Protein AF-A0A971G904-F1 (afdb_monomer_lite)

Sequence (170 aa):
MGEAPIIHVNIVDYPAAVAQAHDPSLAGRPFVIAADRGPRRIVLSPSQVARTEGITCGMSLRAAEDRLPSLTVLSADDRLISRADSELTRIIDSYSPTIQGERGGHLYLDMSGTGRLFGSVVDSALRLRREIRDRIGLDAAVAVGANKLVAKIGTRTVRPYGLAEIRSGD

pLDDT: mean 90.59, std 10.05, range [33.94, 98.5]

Radius of gyration: 17.17 Å; chains: 1; bounding box: 41×29×48 Å

Foldseek 3Di:
DQFFKKKKKAFALQQQLLVCLVPVVCPPAWEFAWEPDDPFIFGCGTDPNLVVLVHDGRHTPVVSCVSPVRYHYDYGDVVSQVVLVVVLCVLLCVQAVDWDDDRRGIIMHGNPPVCVPQNDVQSVQVVSQVCSCVPRNTAIQMEIDSDPVRRVVNSVVQPPHDYYYDDPPD

Structure (mmCIF, N/CA/C/O backbone):
data_AF-A0A971G904-F1
#
_entry.id   AF-A0A971G904-F1
#
loop_
_atom_site.group_PDB
_atom_site.id
_atom_site.type_symbol
_atom_site.label_atom_id
_atom_site.label_alt_id
_atom_site.label_comp_id
_atom_site.label_asym_id
_atom_site.label_entity_id
_atom_site.label_seq_id
_atom_site.pdbx_PDB_ins_code
_atom_site.Cartn_x
_atom_site.Cartn_y
_atom_site.Cartn_z
_atom_site.occupancy
_atom_site.B_iso_or_equiv
_atom_site.auth_seq_id
_atom_site.auth_comp_id
_atom_site.auth_asym_id
_atom_site.auth_atom_id
_atom_site.pdbx_PDB_model_num
ATOM 1 N N . MET A 1 1 ? 15.960 12.764 -26.436 1.00 33.94 1 MET A N 1
ATOM 2 C CA . MET A 1 1 ? 16.621 12.436 -25.156 1.00 33.94 1 MET A CA 1
ATOM 3 C C . MET A 1 1 ? 15.546 11.796 -24.296 1.00 33.94 1 MET A C 1
ATOM 5 O O . MET A 1 1 ? 14.701 12.515 -23.792 1.00 33.94 1 MET A O 1
ATOM 9 N N . GLY A 1 2 ? 15.427 10.466 -24.346 1.00 44.59 2 GLY A N 1
ATOM 10 C CA . GLY A 1 2 ? 14.290 9.760 -23.744 1.00 44.59 2 GLY A CA 1
ATOM 11 C C . GLY A 1 2 ? 14.391 9.807 -22.226 1.00 44.59 2 GLY A C 1
ATOM 12 O O . GLY A 1 2 ? 15.420 9.409 -21.685 1.00 44.59 2 GLY A O 1
ATOM 13 N N . GLU A 1 3 ? 13.373 10.356 -21.569 1.00 52.22 3 GLU A N 1
ATOM 14 C CA . GLU A 1 3 ? 13.308 10.429 -20.112 1.00 52.22 3 GLU A CA 1
ATOM 15 C C . GLU A 1 3 ? 13.319 9.017 -19.502 1.00 52.22 3 GLU A C 1
ATOM 17 O O . GLU A 1 3 ? 12.758 8.068 -20.055 1.00 52.22 3 GLU A O 1
ATOM 22 N N . ALA A 1 4 ? 14.020 8.890 -18.378 1.00 60.69 4 ALA A N 1
ATOM 23 C CA . ALA A 1 4 ? 14.193 7.664 -17.616 1.00 60.69 4 ALA A CA 1
ATOM 24 C C . ALA A 1 4 ? 12.838 7.070 -17.193 1.00 60.69 4 ALA A C 1
ATOM 26 O O . ALA A 1 4 ? 12.093 7.739 -16.477 1.00 60.69 4 ALA A O 1
ATOM 27 N N . PRO A 1 5 ? 12.501 5.824 -17.565 1.00 85.56 5 PRO A N 1
ATOM 28 C CA . PRO A 1 5 ? 11.242 5.226 -17.145 1.00 85.56 5 PRO A CA 1
ATOM 29 C C . PRO A 1 5 ? 11.252 4.999 -15.626 1.00 85.56 5 PRO A C 1
ATOM 31 O O . PRO A 1 5 ? 12.040 4.212 -15.096 1.00 85.56 5 PRO A O 1
ATOM 34 N N . ILE A 1 6 ? 10.369 5.709 -14.926 1.00 93.25 6 ILE A N 1
ATOM 35 C CA . ILE A 1 6 ? 10.175 5.620 -13.480 1.00 93.25 6 ILE A CA 1
ATOM 36 C C . ILE A 1 6 ? 9.026 4.661 -13.192 1.00 93.25 6 ILE A C 1
ATOM 38 O O . ILE A 1 6 ? 7.933 4.820 -13.738 1.00 93.25 6 ILE A O 1
ATOM 42 N N . ILE A 1 7 ? 9.241 3.717 -12.277 1.00 94.94 7 ILE A N 1
ATOM 43 C CA . ILE A 1 7 ? 8.154 2.960 -11.651 1.00 94.94 7 ILE A CA 1
ATOM 44 C C . ILE A 1 7 ? 7.760 3.679 -10.363 1.00 94.94 7 ILE A C 1
ATOM 46 O O . ILE A 1 7 ? 8.611 3.931 -9.513 1.00 94.94 7 ILE A O 1
ATOM 50 N N . HIS A 1 8 ? 6.475 3.973 -10.185 1.00 95.44 8 HIS A N 1
ATOM 51 C CA . HIS A 1 8 ? 5.905 4.351 -8.894 1.00 95.44 8 HIS A CA 1
ATOM 52 C C . HIS A 1 8 ? 5.100 3.190 -8.323 1.00 95.44 8 HIS A C 1
ATOM 54 O O . HIS A 1 8 ? 4.232 2.643 -9.001 1.00 95.44 8 HIS A O 1
ATOM 60 N N . VAL A 1 9 ? 5.377 2.837 -7.073 1.00 95.31 9 VAL A N 1
ATOM 61 C CA . VAL A 1 9 ? 4.615 1.876 -6.274 1.00 95.31 9 VAL A CA 1
ATOM 62 C C . VAL A 1 9 ? 3.846 2.649 -5.210 1.00 95.31 9 VAL A C 1
ATOM 64 O O . VAL A 1 9 ? 4.393 3.529 -4.542 1.00 95.31 9 VAL A O 1
ATOM 67 N N . ASN A 1 10 ? 2.568 2.325 -5.058 1.00 95.56 10 ASN A N 1
ATOM 68 C CA . ASN A 1 10 ? 1.676 2.925 -4.083 1.00 95.56 10 ASN A CA 1
ATOM 69 C C . ASN A 1 10 ? 0.805 1.852 -3.423 1.00 95.56 10 ASN A C 1
ATOM 71 O O . ASN A 1 10 ? -0.065 1.270 -4.075 1.00 95.56 10 ASN A O 1
ATOM 75 N N . ILE A 1 11 ? 0.997 1.646 -2.125 1.00 95.50 11 ILE A N 1
ATOM 76 C CA . ILE A 1 11 ? 0.127 0.805 -1.298 1.00 95.50 11 ILE A CA 1
ATOM 77 C C . ILE A 1 11 ? -0.896 1.721 -0.625 1.00 95.50 11 ILE A C 1
ATOM 79 O O . ILE A 1 11 ? -0.557 2.542 0.227 1.00 95.50 11 ILE A O 1
ATOM 83 N N . VAL A 1 12 ? -2.154 1.617 -1.052 1.00 94.00 12 VAL A N 1
ATOM 84 C CA . VAL A 1 12 ? -3.240 2.465 -0.543 1.00 94.00 12 VAL A CA 1
ATOM 85 C C . VAL A 1 12 ? -3.547 2.108 0.908 1.00 94.00 12 VAL A C 1
ATOM 87 O O . VAL A 1 12 ? -3.586 0.934 1.258 1.00 94.00 12 VAL A O 1
ATOM 90 N N . ASP A 1 13 ? -3.767 3.134 1.737 1.00 94.88 13 ASP A N 1
ATOM 91 C CA . ASP A 1 13 ? -4.062 2.974 3.165 1.00 94.88 13 ASP A CA 1
ATOM 92 C C . ASP A 1 13 ? -3.021 2.099 3.875 1.00 94.88 13 ASP A C 1
ATOM 94 O O . ASP A 1 13 ? -3.348 1.137 4.571 1.00 94.88 13 ASP A O 1
ATOM 98 N N . TYR A 1 14 ? -1.745 2.440 3.663 1.00 95.44 14 TYR A N 1
ATOM 99 C CA . TYR A 1 14 ? -0.598 1.610 4.022 1.00 95.44 14 TYR A CA 1
ATOM 100 C C . TYR A 1 14 ? -0.642 1.040 5.450 1.00 95.44 14 TYR A C 1
ATOM 102 O O . TYR A 1 14 ? -0.501 -0.175 5.580 1.00 95.44 14 TYR A O 1
ATOM 110 N N . PRO A 1 15 ? -0.927 1.816 6.520 1.00 96.19 15 PRO A N 1
ATOM 111 C CA . PRO A 1 15 ? -1.039 1.231 7.854 1.00 96.19 15 PRO A CA 1
ATOM 112 C C . PRO A 1 15 ? -2.139 0.173 7.995 1.00 96.19 15 PRO A C 1
ATOM 114 O O . PRO A 1 15 ? -1.930 -0.842 8.656 1.00 96.19 15 PRO A O 1
ATOM 117 N N . ALA A 1 16 ? -3.298 0.375 7.362 1.00 97.19 16 ALA A N 1
ATOM 118 C CA . ALA A 1 16 ? -4.377 -0.609 7.381 1.00 97.19 16 ALA A CA 1
ATOM 119 C C . ALA A 1 16 ? -4.037 -1.842 6.529 1.00 97.19 16 ALA A C 1
ATOM 121 O O . ALA A 1 16 ? -4.294 -2.966 6.955 1.00 97.19 16 ALA A O 1
ATOM 122 N N . ALA A 1 17 ? -3.413 -1.646 5.364 1.00 97.00 17 ALA A N 1
ATOM 123 C CA . ALA A 1 17 ? -2.950 -2.739 4.511 1.00 97.00 17 ALA A CA 1
ATOM 124 C C . ALA A 1 17 ? -1.915 -3.620 5.232 1.00 97.00 17 ALA A C 1
ATOM 126 O O . ALA A 1 17 ? -2.014 -4.844 5.195 1.00 97.00 17 ALA A O 1
ATOM 127 N N . VAL A 1 18 ? -0.970 -3.002 5.946 1.00 97.31 18 VAL A N 1
ATOM 128 C CA . VAL A 1 18 ? 0.040 -3.692 6.759 1.00 97.31 18 VAL A CA 1
ATOM 129 C C . VAL A 1 18 ? -0.595 -4.445 7.931 1.00 97.31 18 VAL A C 1
ATOM 131 O O . VAL A 1 18 ? -0.260 -5.609 8.153 1.00 97.31 18 VAL A O 1
ATOM 134 N N . ALA A 1 19 ? -1.546 -3.835 8.644 1.00 97.38 19 ALA A N 1
ATOM 135 C CA . ALA A 1 19 ? -2.274 -4.514 9.715 1.00 97.38 19 ALA A CA 1
ATOM 136 C C . ALA A 1 19 ? -3.036 -5.747 9.201 1.00 97.38 19 ALA A C 1
ATOM 138 O O . ALA A 1 19 ? -2.950 -6.810 9.809 1.00 97.38 19 ALA A O 1
ATOM 139 N N . GLN A 1 20 ? -3.717 -5.639 8.057 1.00 97.06 20 GLN A N 1
ATOM 140 C CA . GLN A 1 20 ? -4.442 -6.762 7.453 1.00 97.06 20 GLN A CA 1
ATOM 141 C C . GLN A 1 20 ? -3.509 -7.864 6.934 1.00 97.06 20 GLN A C 1
ATOM 143 O O . GLN A 1 20 ? -3.842 -9.041 7.030 1.00 97.06 20 GLN A O 1
ATOM 148 N N . ALA A 1 21 ? -2.344 -7.509 6.385 1.00 96.44 21 ALA A N 1
ATOM 149 C CA . ALA A 1 21 ? -1.349 -8.496 5.966 1.00 96.44 21 ALA A CA 1
ATOM 150 C C . ALA A 1 21 ? -0.761 -9.265 7.163 1.00 96.44 21 ALA A C 1
ATOM 152 O O . ALA A 1 21 ? -0.444 -10.446 7.041 1.00 96.44 21 ALA A O 1
ATOM 153 N N . HIS A 1 22 ? -0.638 -8.609 8.319 1.00 96.75 22 HIS A N 1
ATOM 154 C CA . HIS A 1 22 ? -0.189 -9.234 9.561 1.00 96.75 22 HIS A CA 1
ATOM 155 C C . HIS A 1 22 ? -1.273 -10.083 10.238 1.00 96.75 22 HIS A C 1
ATOM 157 O O . HIS A 1 22 ? -0.976 -11.159 10.752 1.00 96.75 22 HIS A O 1
ATOM 163 N N . ASP A 1 23 ? -2.518 -9.604 10.251 1.00 96.69 23 ASP A N 1
ATOM 164 C CA . ASP A 1 23 ? -3.676 -10.304 10.804 1.00 96.69 23 ASP A CA 1
ATOM 165 C C . ASP A 1 23 ? -4.742 -10.530 9.715 1.00 96.69 23 ASP A C 1
ATOM 167 O O . ASP A 1 23 ? -5.621 -9.683 9.504 1.00 96.69 23 ASP A O 1
ATOM 171 N N . PRO A 1 24 ? -4.712 -11.699 9.043 1.00 95.00 24 PRO A N 1
ATOM 172 C CA . PRO A 1 24 ? -5.684 -12.045 8.010 1.00 95.00 24 PRO A CA 1
ATOM 173 C C . PRO A 1 24 ? -7.139 -12.073 8.497 1.00 95.00 24 PRO A C 1
ATOM 175 O O . PRO A 1 24 ? -8.047 -12.001 7.671 1.00 95.00 24 PRO A O 1
ATOM 178 N N . SER A 1 25 ? -7.395 -12.147 9.811 1.00 96.44 25 SER A N 1
ATOM 179 C CA . SER A 1 25 ? -8.760 -12.108 10.356 1.00 96.44 25 SER A CA 1
ATOM 180 C C . SER A 1 25 ? -9.439 -10.744 10.188 1.00 96.44 25 SER A C 1
ATOM 182 O O . SER A 1 25 ? -10.658 -10.641 10.344 1.00 96.44 25 SER A O 1
ATOM 184 N N . LEU A 1 26 ? -8.671 -9.700 9.851 1.00 96.69 26 LEU A N 1
ATOM 185 C CA . LEU A 1 26 ? -9.170 -8.368 9.507 1.00 96.69 26 LEU A CA 1
ATOM 186 C C . LEU A 1 26 ? -9.718 -8.286 8.075 1.00 96.69 26 LEU A C 1
ATOM 188 O O . LEU A 1 26 ? -10.429 -7.332 7.747 1.00 96.69 26 LEU A O 1
ATOM 192 N N . ALA A 1 27 ? -9.413 -9.263 7.216 1.00 94.38 27 ALA A N 1
ATOM 193 C CA . ALA A 1 27 ? -9.870 -9.264 5.833 1.00 94.38 27 ALA A CA 1
ATOM 194 C C . ALA A 1 27 ? -11.405 -9.246 5.752 1.00 94.38 27 ALA A C 1
ATOM 196 O O . ALA A 1 27 ? -12.098 -10.006 6.426 1.00 94.38 27 ALA A O 1
ATOM 197 N N . GLY A 1 28 ? -11.944 -8.351 4.919 1.00 94.56 28 GLY A N 1
ATOM 198 C CA . GLY A 1 28 ? -13.391 -8.196 4.740 1.00 94.56 28 GLY A CA 1
ATOM 199 C C . GLY A 1 28 ? -14.118 -7.530 5.914 1.00 94.56 28 GLY A C 1
ATOM 200 O O . GLY A 1 28 ? -15.343 -7.433 5.881 1.00 94.56 28 GLY A O 1
ATOM 201 N N . ARG A 1 29 ? -13.402 -7.039 6.934 1.00 96.81 29 ARG A N 1
ATOM 202 C CA . ARG A 1 29 ? -13.997 -6.351 8.086 1.00 96.81 29 ARG A CA 1
ATOM 203 C C . ARG A 1 29 ? -13.760 -4.843 8.022 1.00 96.81 29 ARG A C 1
ATOM 205 O O . ARG A 1 29 ? -12.690 -4.407 7.594 1.00 96.81 29 ARG A O 1
ATOM 212 N N . PRO A 1 30 ? -14.715 -4.025 8.490 1.00 98.00 30 PRO A N 1
ATOM 213 C CA . PRO A 1 30 ? -14.491 -2.599 8.631 1.00 98.00 30 PRO A CA 1
ATOM 214 C C . PRO A 1 30 ? -13.627 -2.310 9.860 1.00 98.00 30 PRO A C 1
ATOM 216 O O . PRO A 1 30 ? -14.045 -2.491 11.006 1.00 98.00 30 PRO A O 1
ATOM 219 N N . PHE A 1 31 ? -12.421 -1.811 9.622 1.00 98.50 31 PHE A N 1
ATOM 220 C CA . PHE A 1 31 ? -11.551 -1.292 10.672 1.00 98.50 31 PHE A CA 1
ATOM 221 C C . PHE A 1 31 ? -10.817 -0.012 10.255 1.00 98.50 31 PHE A C 1
ATOM 223 O O . PHE A 1 31 ? -10.770 0.336 9.069 1.00 98.50 31 PHE A O 1
ATOM 230 N N . VAL A 1 32 ? -10.240 0.683 11.235 1.00 98.25 32 VAL A N 1
ATOM 231 C CA . VAL A 1 32 ? -9.353 1.843 11.058 1.00 98.25 32 VAL A CA 1
ATOM 232 C C . VAL A 1 32 ? -8.115 1.720 11.943 1.00 98.25 32 VAL A C 1
ATOM 234 O O . VAL A 1 32 ? -8.195 1.223 13.063 1.00 98.25 32 VAL A O 1
ATOM 237 N N . ILE A 1 33 ? -6.991 2.254 11.469 1.00 97.19 33 ILE A N 1
ATOM 238 C CA . ILE A 1 33 ? -5.863 2.643 12.317 1.00 97.19 33 ILE A CA 1
ATOM 239 C C . ILE A 1 33 ? -6.109 4.080 12.774 1.00 97.19 33 ILE A C 1
ATOM 241 O O . ILE A 1 33 ? -6.326 4.964 11.938 1.00 97.19 33 ILE A O 1
ATOM 245 N N . ALA A 1 34 ? -6.084 4.327 14.079 1.00 95.19 34 ALA A N 1
ATOM 246 C CA . ALA A 1 34 ? -6.306 5.644 14.667 1.00 95.19 34 ALA A CA 1
ATOM 247 C C . ALA A 1 34 ? -5.074 6.135 15.431 1.00 95.19 34 ALA A C 1
ATOM 249 O O . ALA A 1 34 ? -4.275 5.345 15.926 1.00 95.19 34 ALA A O 1
ATOM 250 N N . ALA A 1 35 ? -4.938 7.455 15.560 1.00 86.00 35 ALA A N 1
ATOM 251 C CA . ALA A 1 35 ? -3.890 8.038 16.391 1.00 86.00 35 ALA A CA 1
ATOM 252 C C . ALA A 1 35 ? -4.080 7.652 17.872 1.00 86.00 35 ALA A C 1
ATOM 254 O O . ALA A 1 35 ? -5.192 7.744 18.414 1.00 86.00 35 ALA A O 1
ATOM 255 N N . ASP A 1 36 ? -2.983 7.262 18.529 1.00 76.12 36 ASP A N 1
ATOM 256 C CA . ASP A 1 36 ? -2.989 6.802 19.925 1.00 76.12 36 ASP A CA 1
ATOM 257 C C . ASP A 1 36 ? -3.149 7.935 20.940 1.00 76.12 36 ASP A C 1
ATOM 259 O O . ASP A 1 36 ? -3.596 7.708 22.064 1.00 76.12 36 ASP A O 1
ATOM 263 N N . ARG A 1 37 ? -2.769 9.167 20.576 1.00 69.12 37 ARG A N 1
ATOM 264 C CA . ARG A 1 37 ? -2.754 10.320 21.486 1.00 69.12 37 ARG A CA 1
ATOM 265 C C . ARG A 1 37 ? -3.144 11.612 20.778 1.00 69.12 37 ARG A C 1
ATOM 267 O O . ARG A 1 37 ? -2.900 11.785 19.588 1.00 69.12 37 ARG A O 1
ATOM 274 N N . GLY A 1 38 ? -3.712 12.534 21.551 1.00 66.06 38 GLY A N 1
ATOM 275 C CA . GLY A 1 38 ? -4.083 13.879 21.116 1.00 66.06 38 GLY A CA 1
ATOM 276 C C . GLY A 1 38 ? -5.501 14.262 21.554 1.00 66.06 38 GLY A C 1
ATOM 277 O O . GLY A 1 38 ? -6.314 13.385 21.843 1.00 66.06 38 GLY A O 1
ATOM 278 N N . PRO A 1 39 ? -5.827 15.567 21.591 1.00 66.12 39 PRO A N 1
ATOM 279 C CA . PRO A 1 39 ? -7.134 16.054 22.043 1.00 66.12 39 PRO A CA 1
ATOM 280 C C . PRO A 1 39 ? -8.290 15.629 21.122 1.00 66.12 39 PRO A C 1
ATOM 282 O O . PRO A 1 39 ? -9.449 15.666 21.524 1.00 66.12 39 PRO A O 1
ATOM 285 N N . ARG A 1 40 ? -7.988 15.222 19.880 1.00 76.88 40 ARG A N 1
ATOM 286 C CA . ARG A 1 40 ? -8.942 14.664 18.916 1.00 76.88 40 ARG A CA 1
ATOM 287 C C . ARG A 1 40 ? -8.308 13.473 18.209 1.00 76.88 40 ARG A C 1
ATOM 289 O O . ARG A 1 40 ? -7.399 13.654 17.403 1.00 76.88 40 ARG A O 1
ATOM 296 N N . ARG A 1 41 ? -8.797 12.266 18.500 1.00 90.25 41 ARG A N 1
ATOM 297 C CA . ARG A 1 41 ? -8.408 11.058 17.762 1.00 90.25 41 ARG A CA 1
ATOM 298 C C . ARG A 1 41 ? -8.966 11.141 16.344 1.00 90.25 41 ARG A C 1
ATOM 300 O O . ARG A 1 41 ? -10.147 11.444 16.160 1.00 90.25 41 ARG A O 1
ATOM 307 N N . ILE A 1 42 ? -8.113 10.880 15.363 1.00 94.75 42 ILE A N 1
ATOM 308 C CA . ILE A 1 42 ? -8.463 10.870 13.942 1.00 94.75 42 ILE A CA 1
ATOM 309 C C . ILE A 1 42 ? -8.123 9.516 13.328 1.00 94.75 42 ILE A C 1
ATOM 311 O O . ILE A 1 42 ? -7.225 8.813 13.802 1.00 94.75 42 ILE A O 1
ATOM 315 N N . VAL A 1 43 ? -8.831 9.181 12.255 1.00 96.44 43 VAL A N 1
ATOM 316 C CA . VAL A 1 43 ? -8.522 8.048 11.388 1.00 96.44 43 VAL A CA 1
ATOM 317 C C . VAL A 1 43 ? -7.229 8.351 10.636 1.00 96.44 43 VAL A C 1
ATOM 319 O O . VAL A 1 43 ? -7.166 9.299 9.854 1.00 96.44 43 VAL A O 1
ATOM 322 N N . LEU A 1 44 ? -6.198 7.540 10.858 1.00 94.94 44 LEU A N 1
ATOM 323 C CA . LEU A 1 44 ? -4.948 7.595 10.100 1.00 94.94 44 LEU A CA 1
ATOM 324 C C . LEU A 1 44 ? -5.085 6.819 8.792 1.00 94.94 44 LEU A C 1
ATOM 326 O O . LEU A 1 44 ? -4.708 7.316 7.734 1.00 94.94 44 LEU A O 1
ATOM 330 N N . SER A 1 45 ? -5.662 5.620 8.865 1.00 96.56 45 SER A N 1
ATOM 331 C CA . SER A 1 45 ? -5.787 4.718 7.723 1.00 96.56 45 SER A CA 1
ATOM 332 C C . SER A 1 45 ? -7.047 3.860 7.853 1.00 96.56 45 SER A C 1
ATOM 334 O O . SER A 1 45 ? -7.114 3.045 8.774 1.00 96.56 45 SER A O 1
ATOM 336 N N . PRO A 1 46 ? -8.057 4.016 6.985 1.00 97.62 46 PRO A N 1
ATOM 337 C CA . PRO A 1 46 ? -9.195 3.107 6.930 1.00 97.62 46 PRO A CA 1
ATOM 338 C C . PRO A 1 46 ? -8.848 1.816 6.181 1.00 97.62 46 PRO A C 1
ATOM 340 O O . PRO A 1 46 ? -8.068 1.822 5.235 1.00 97.62 46 PRO A O 1
ATOM 343 N N . SER A 1 47 ? -9.467 0.708 6.579 1.00 97.69 47 SER A N 1
ATOM 344 C CA . SER A 1 47 ? -9.578 -0.489 5.737 1.00 97.69 47 SER A CA 1
ATOM 345 C C . SER A 1 47 ? -10.368 -0.188 4.463 1.00 97.69 47 SER A C 1
ATOM 347 O O . SER A 1 47 ? -11.175 0.745 4.429 1.00 97.69 47 SER A O 1
ATOM 349 N N . GLN A 1 48 ? -10.209 -1.016 3.429 1.00 94.38 48 GLN A N 1
ATOM 350 C CA . GLN A 1 48 ? -10.950 -0.820 2.182 1.00 94.38 48 GLN A CA 1
ATOM 351 C C . GLN A 1 48 ? -12.471 -0.896 2.390 1.00 94.38 48 GLN A C 1
ATOM 353 O O . GLN A 1 48 ? -13.202 -0.119 1.783 1.00 94.38 48 GLN A O 1
ATOM 358 N N . VAL A 1 49 ? -12.935 -1.767 3.293 1.00 96.25 49 VAL A N 1
ATOM 359 C CA . VAL A 1 49 ? -14.355 -1.866 3.666 1.00 96.25 49 VAL A CA 1
ATOM 360 C C . VAL A 1 49 ? -14.818 -0.598 4.389 1.00 96.25 49 VAL A C 1
ATOM 362 O O . VAL A 1 49 ? -15.833 -0.017 4.031 1.00 96.25 49 VAL A O 1
ATOM 365 N N . ALA A 1 50 ? -14.047 -0.082 5.352 1.00 97.62 50 ALA A N 1
ATOM 366 C CA . ALA A 1 50 ? -14.381 1.192 5.996 1.00 97.62 50 ALA A CA 1
ATOM 367 C C . ALA A 1 50 ? -14.404 2.361 4.987 1.00 97.62 50 ALA A C 1
ATOM 369 O O . ALA A 1 50 ? -15.248 3.253 5.080 1.00 97.62 50 ALA A O 1
ATOM 370 N N . ARG A 1 51 ? -13.511 2.344 3.989 1.00 95.38 51 ARG A N 1
ATOM 371 C CA . ARG A 1 51 ? -13.466 3.346 2.919 1.00 95.38 51 ARG A CA 1
ATOM 372 C C . ARG A 1 51 ? -14.703 3.302 2.025 1.00 95.38 51 ARG A C 1
ATOM 374 O O . ARG A 1 51 ? -15.200 4.369 1.668 1.00 95.38 51 ARG A O 1
ATOM 381 N N . THR A 1 52 ? -15.212 2.120 1.675 1.00 94.81 52 THR A N 1
ATOM 382 C CA . THR A 1 52 ? -16.464 1.997 0.903 1.00 94.81 52 THR A CA 1
ATOM 383 C C . THR A 1 52 ? -17.676 2.488 1.692 1.00 94.81 52 THR A C 1
ATOM 385 O O . THR A 1 52 ? -18.564 3.092 1.102 1.00 94.81 52 THR A O 1
ATOM 388 N N . GLU A 1 53 ? -17.649 2.366 3.021 1.00 96.31 53 GLU A N 1
ATOM 389 C CA . GLU A 1 53 ? -18.634 2.976 3.933 1.00 96.31 53 GLU A CA 1
ATOM 390 C C . GLU A 1 53 ? -18.417 4.494 4.136 1.00 96.31 53 GLU A C 1
ATOM 392 O O . GLU A 1 53 ? -19.074 5.150 4.946 1.00 96.31 53 GLU A O 1
ATOM 397 N N . GLY A 1 54 ? -17.481 5.101 3.402 1.00 95.69 54 GLY A N 1
ATOM 398 C CA . GLY A 1 54 ? -17.235 6.539 3.405 1.00 95.69 54 GLY A CA 1
ATOM 399 C C . GLY A 1 54 ? -16.399 7.047 4.581 1.00 95.69 54 GLY A C 1
ATOM 400 O O . GLY A 1 54 ? -16.381 8.256 4.815 1.00 95.69 54 GLY A O 1
ATOM 401 N N . ILE A 1 55 ? -15.711 6.173 5.321 1.00 97.81 55 ILE A N 1
ATOM 402 C CA . ILE A 1 55 ? -14.710 6.577 6.316 1.00 97.81 55 ILE A CA 1
ATOM 403 C C . ILE A 1 55 ? -13.407 6.931 5.592 1.00 97.81 55 ILE A C 1
ATOM 405 O O . ILE A 1 55 ? -12.902 6.172 4.767 1.00 97.81 55 ILE A O 1
ATOM 409 N N . THR A 1 56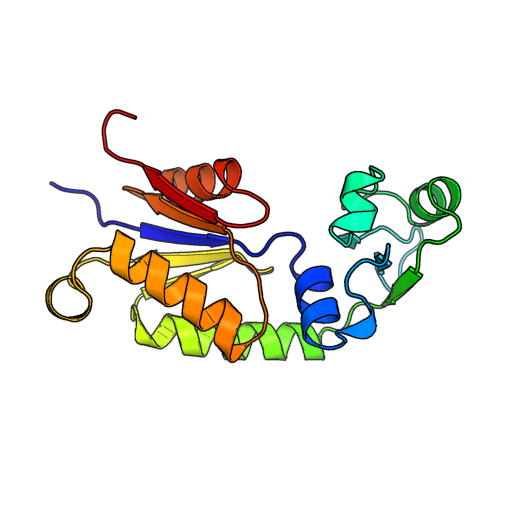 ? -12.830 8.089 5.907 1.00 95.81 56 THR A N 1
ATOM 410 C CA . THR A 1 56 ? -11.634 8.606 5.226 1.00 95.81 56 THR A CA 1
ATOM 411 C C . THR A 1 56 ? -10.535 8.986 6.210 1.00 95.81 56 THR A C 1
ATOM 413 O O . THR A 1 56 ? -10.809 9.356 7.351 1.00 95.81 56 THR A O 1
ATOM 416 N N . CYS A 1 57 ? -9.279 8.966 5.754 1.00 93.81 57 CYS A N 1
ATOM 417 C CA . CYS A 1 57 ? -8.155 9.545 6.495 1.00 93.81 57 CYS A CA 1
ATOM 418 C C . CYS A 1 57 ? -8.474 10.987 6.930 1.00 93.81 57 CYS A C 1
ATOM 420 O O . CYS A 1 57 ? -9.056 11.757 6.164 1.00 93.81 57 CYS A O 1
ATOM 422 N N . GLY A 1 58 ? -8.103 11.348 8.158 1.00 93.75 58 GLY A N 1
ATOM 423 C CA . GLY A 1 58 ? -8.363 12.661 8.755 1.00 93.75 58 GLY A CA 1
ATOM 424 C C . GLY A 1 58 ? -9.761 12.838 9.359 1.00 93.75 58 GLY A C 1
ATOM 425 O O . GLY A 1 58 ? -9.971 13.804 10.092 1.00 93.75 58 GLY A O 1
ATOM 426 N N . MET A 1 59 ? -10.702 11.915 9.120 1.00 95.19 59 MET A N 1
ATOM 427 C CA . MET A 1 59 ? -12.006 11.913 9.794 1.00 95.19 59 MET A CA 1
ATOM 428 C C . MET A 1 59 ? -11.815 11.772 11.312 1.00 95.19 59 MET A C 1
ATOM 430 O O . MET A 1 59 ? -10.940 11.028 11.761 1.00 95.19 59 MET A O 1
ATOM 434 N N . SER A 1 60 ? -12.620 12.476 12.116 1.00 95.12 60 SER A N 1
ATOM 435 C CA . SER A 1 60 ? -12.590 12.278 13.569 1.00 95.12 60 SER A CA 1
ATOM 436 C C . SER A 1 60 ? -13.056 10.864 13.906 1.00 95.12 60 SER A C 1
ATOM 438 O O . SER A 1 60 ? -13.985 10.348 13.285 1.00 95.12 60 SER A O 1
ATOM 440 N N . LEU A 1 61 ? -12.422 10.234 14.895 1.00 94.88 61 LEU A N 1
ATOM 441 C CA . LEU A 1 61 ? -12.751 8.857 15.254 1.00 94.88 61 LEU A CA 1
ATOM 442 C C . LEU A 1 61 ? -14.221 8.725 15.667 1.00 94.88 61 LEU A C 1
ATOM 444 O O . LEU A 1 61 ? -14.904 7.833 15.186 1.00 94.88 61 LEU A O 1
ATOM 448 N N . ARG A 1 62 ? -14.725 9.700 16.432 1.00 93.81 62 ARG A N 1
ATOM 449 C CA . ARG A 1 62 ? -16.141 9.786 16.800 1.00 93.81 62 ARG A CA 1
ATOM 450 C C . ARG A 1 62 ? -17.061 9.789 15.576 1.00 93.81 62 ARG A C 1
ATOM 452 O O . ARG A 1 62 ? -18.021 9.041 15.551 1.00 93.81 62 ARG A O 1
ATOM 459 N N . ALA A 1 63 ? -16.762 10.589 14.548 1.00 95.50 63 ALA A N 1
ATOM 460 C CA . ALA A 1 63 ? -17.589 10.615 13.339 1.00 95.50 63 ALA A CA 1
ATOM 461 C C . ALA A 1 63 ? -17.525 9.293 12.554 1.00 95.50 63 ALA A C 1
ATOM 463 O O . ALA A 1 63 ? -18.505 8.921 11.913 1.00 95.50 63 ALA A O 1
ATOM 464 N N . ALA A 1 64 ? -16.388 8.592 12.594 1.00 96.50 64 ALA A N 1
ATOM 465 C CA . ALA A 1 64 ? -16.248 7.277 11.976 1.00 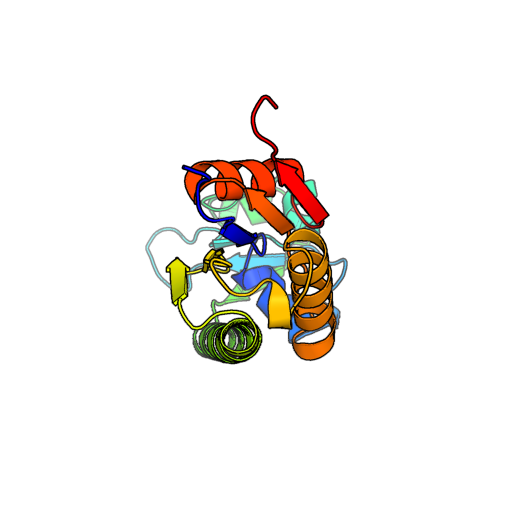96.50 64 ALA A CA 1
ATOM 466 C C . ALA A 1 64 ? -17.056 6.202 12.729 1.00 96.50 64 ALA A C 1
ATOM 468 O O . ALA A 1 64 ? -17.759 5.423 12.092 1.00 96.50 64 ALA A O 1
ATOM 469 N N . GLU A 1 65 ? -17.001 6.198 14.064 1.00 95.56 65 GLU A N 1
ATOM 470 C CA . GLU A 1 65 ? -17.773 5.299 14.938 1.00 95.56 65 GLU A CA 1
ATOM 471 C C . GLU A 1 65 ? -19.284 5.570 14.845 1.00 95.56 65 GLU A C 1
ATOM 473 O O . GLU A 1 65 ? -20.067 4.632 14.709 1.00 95.56 65 GLU A O 1
ATOM 478 N N . ASP A 1 66 ? -19.693 6.845 14.826 1.00 95.81 66 ASP A N 1
ATOM 479 C CA . ASP A 1 66 ? -21.093 7.254 14.641 1.00 95.81 66 ASP A CA 1
ATOM 480 C C . ASP A 1 66 ? -21.632 6.801 13.269 1.00 95.81 66 ASP A C 1
ATOM 482 O O . ASP A 1 66 ? -22.805 6.449 13.137 1.00 95.81 66 ASP A O 1
ATOM 486 N N . ARG A 1 67 ? -20.781 6.807 12.233 1.00 96.44 67 ARG A N 1
ATOM 487 C CA . ARG A 1 67 ? -21.145 6.368 10.878 1.00 96.44 67 ARG A CA 1
ATOM 488 C C . ARG A 1 67 ? -21.250 4.851 10.765 1.00 96.44 67 ARG A C 1
ATOM 490 O O . ARG A 1 67 ? -22.113 4.366 10.038 1.00 96.44 67 ARG A O 1
ATOM 497 N N . LEU A 1 68 ? -20.367 4.117 11.435 1.00 96.56 68 LEU A N 1
ATOM 498 C CA . LEU A 1 68 ? -20.294 2.666 11.338 1.00 96.56 68 LEU A CA 1
ATOM 499 C C . LEU A 1 68 ? -20.126 2.047 12.733 1.00 96.56 68 LEU A C 1
ATOM 501 O O . LEU A 1 68 ? -18.999 1.840 13.179 1.00 96.56 68 LEU A O 1
ATOM 505 N N . PRO A 1 69 ? -21.230 1.681 13.411 1.00 94.00 69 PRO A N 1
ATOM 506 C CA . PRO A 1 69 ? -21.177 1.132 14.770 1.00 94.00 69 PRO A CA 1
ATOM 507 C C . PRO A 1 69 ? -20.407 -0.192 14.903 1.00 94.00 69 PRO A C 1
ATOM 509 O O . PRO A 1 69 ? -19.990 -0.559 15.997 1.00 94.00 69 PRO A O 1
ATOM 512 N N . SER A 1 70 ? -20.216 -0.925 13.801 1.00 95.06 70 SER A N 1
ATOM 513 C CA . SER A 1 70 ? -19.414 -2.156 13.741 1.00 95.06 70 SER A CA 1
ATOM 514 C C . SER A 1 70 ? -17.917 -1.910 13.497 1.00 95.06 70 SER A C 1
ATOM 516 O O . SER A 1 70 ? -17.154 -2.870 13.354 1.00 95.06 70 SER A O 1
ATOM 518 N N . LEU A 1 71 ? -17.483 -0.646 13.425 1.00 97.81 71 LEU A N 1
ATOM 519 C CA . LEU A 1 71 ? -16.109 -0.269 13.115 1.00 97.81 71 LEU A CA 1
ATOM 520 C C . LEU A 1 71 ? -15.142 -0.734 14.206 1.00 97.81 71 LEU A C 1
ATOM 522 O O . LEU A 1 71 ? -15.239 -0.346 15.367 1.00 97.81 71 LEU A O 1
ATOM 526 N N . THR A 1 72 ? -14.146 -1.520 13.809 1.00 97.75 72 THR A N 1
ATOM 527 C CA . THR A 1 72 ? -13.045 -1.895 14.702 1.00 97.75 72 THR A CA 1
ATOM 528 C C . THR A 1 72 ? -11.963 -0.814 14.686 1.00 97.75 72 THR A C 1
ATOM 530 O O . THR A 1 72 ? -11.500 -0.398 13.624 1.00 97.75 72 THR A O 1
ATOM 533 N N . VAL A 1 73 ? -11.525 -0.364 15.861 1.00 96.50 73 VAL A N 1
ATOM 534 C CA . VAL A 1 73 ? -10.471 0.650 15.992 1.00 96.50 73 VAL A CA 1
ATOM 535 C C . VAL A 1 73 ? -9.189 -0.008 16.478 1.00 96.50 73 VAL A C 1
ATOM 537 O O . VAL A 1 73 ? -9.160 -0.592 17.558 1.00 96.50 73 VAL A O 1
ATOM 540 N N . LEU A 1 74 ? -8.125 0.118 15.691 1.00 96.19 74 LEU A N 1
ATOM 541 C CA . LEU A 1 74 ? -6.793 -0.375 16.015 1.00 96.19 74 LEU A CA 1
ATOM 542 C C . LEU A 1 74 ? -5.843 0.800 16.279 1.00 96.19 74 LEU A C 1
ATOM 544 O O . LEU A 1 74 ? -5.969 1.877 15.687 1.00 96.19 74 LEU A O 1
ATOM 548 N N . SER A 1 75 ? -4.885 0.575 17.173 1.00 92.88 75 SER A N 1
ATOM 549 C CA . SER A 1 75 ? -3.773 1.494 17.427 1.00 92.88 75 SER A CA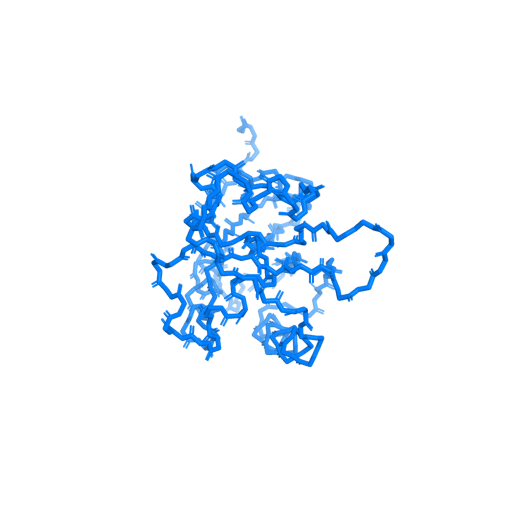 1
ATOM 550 C C . SER A 1 75 ? -2.726 1.426 16.320 1.00 92.88 75 SER A C 1
ATOM 552 O O . SER A 1 75 ? -2.610 0.416 15.623 1.00 92.88 75 SER A O 1
ATOM 554 N N . ALA A 1 76 ? -1.962 2.504 16.152 1.00 90.19 76 ALA A N 1
ATOM 555 C CA . ALA A 1 76 ? -0.820 2.495 15.247 1.00 90.19 76 ALA A CA 1
ATOM 556 C C . ALA A 1 76 ? 0.289 1.591 15.809 1.00 90.19 76 ALA A C 1
ATOM 558 O O . ALA A 1 76 ? 0.613 1.655 16.992 1.00 90.19 76 ALA A O 1
ATOM 559 N N . ASP A 1 77 ? 0.883 0.755 14.957 1.00 92.31 77 ASP A N 1
ATOM 560 C CA . ASP A 1 77 ? 2.013 -0.096 15.332 1.00 92.31 77 ASP A CA 1
ATOM 561 C C . ASP A 1 77 ? 3.244 0.264 14.495 1.00 92.31 77 ASP A C 1
ATOM 563 O O . ASP A 1 77 ? 3.470 -0.263 13.404 1.00 92.31 77 ASP A O 1
ATOM 567 N N . ASP A 1 78 ? 4.067 1.166 15.028 1.00 91.56 78 ASP A N 1
ATOM 568 C CA . ASP A 1 78 ? 5.288 1.627 14.364 1.00 91.56 78 ASP A CA 1
ATOM 569 C C . ASP A 1 78 ? 6.296 0.496 14.110 1.00 91.56 78 ASP A C 1
ATOM 571 O O . ASP A 1 78 ? 7.082 0.571 13.159 1.00 91.56 78 ASP A O 1
ATOM 575 N N . ARG A 1 79 ? 6.291 -0.570 14.925 1.00 94.44 79 ARG A N 1
ATOM 576 C CA . ARG A 1 79 ? 7.181 -1.723 14.718 1.00 94.44 79 ARG A CA 1
ATOM 577 C C . ARG A 1 79 ? 6.731 -2.516 13.505 1.00 94.44 79 ARG A C 1
ATOM 579 O O . ARG A 1 79 ? 7.570 -2.909 12.693 1.00 94.44 79 ARG A O 1
ATOM 586 N N . LEU A 1 80 ? 5.424 -2.717 13.370 1.00 94.31 80 LEU A N 1
ATOM 587 C CA . LEU A 1 80 ? 4.853 -3.414 12.229 1.00 94.31 80 LEU A CA 1
ATOM 588 C C . LEU A 1 80 ? 5.093 -2.639 10.926 1.00 94.31 80 LEU A C 1
ATOM 590 O O . LEU A 1 80 ? 5.539 -3.230 9.941 1.00 94.31 80 LEU A O 1
ATOM 594 N N . ILE A 1 81 ? 4.902 -1.316 10.947 1.00 94.06 81 ILE A N 1
ATOM 595 C CA . ILE A 1 81 ? 5.217 -0.434 9.812 1.00 94.06 81 ILE A CA 1
ATOM 596 C C . ILE A 1 81 ? 6.702 -0.508 9.451 1.00 94.06 81 ILE A C 1
ATOM 598 O O . ILE A 1 81 ? 7.039 -0.740 8.294 1.00 94.06 81 ILE A O 1
ATOM 602 N N . SER A 1 82 ? 7.598 -0.389 10.435 1.00 93.12 82 SER A N 1
ATOM 603 C CA . SER A 1 82 ? 9.049 -0.428 10.196 1.00 93.12 82 SER A CA 1
ATOM 604 C C . SER A 1 82 ? 9.509 -1.761 9.599 1.00 93.12 82 SER A C 1
ATOM 606 O O . SER A 1 82 ? 10.410 -1.800 8.756 1.00 93.12 82 SER A O 1
ATOM 608 N N . ARG A 1 83 ? 8.884 -2.871 10.014 1.00 94.12 83 ARG A N 1
ATOM 609 C CA . ARG A 1 83 ? 9.143 -4.195 9.441 1.00 94.12 83 ARG A CA 1
ATOM 610 C C . ARG A 1 83 ? 8.682 -4.264 7.987 1.00 94.12 83 ARG A C 1
ATOM 612 O O . ARG A 1 83 ? 9.456 -4.719 7.148 1.00 94.12 83 ARG A O 1
ATOM 619 N N . ALA A 1 84 ? 7.470 -3.797 7.689 1.00 94.12 84 ALA A N 1
ATOM 620 C CA . ALA A 1 84 ? 6.950 -3.758 6.324 1.00 94.12 84 ALA A CA 1
ATOM 621 C C . ALA A 1 84 ? 7.822 -2.882 5.405 1.00 94.12 84 ALA A C 1
ATOM 623 O O . ALA A 1 84 ? 8.195 -3.332 4.323 1.00 94.12 84 ALA A O 1
ATOM 624 N N . ASP A 1 85 ? 8.242 -1.700 5.870 1.00 91.44 85 ASP A N 1
ATOM 625 C CA . ASP A 1 85 ? 9.148 -0.803 5.138 1.00 91.44 85 ASP A CA 1
ATOM 626 C C . ASP A 1 85 ? 10.490 -1.484 4.826 1.00 91.44 85 ASP A C 1
ATOM 628 O O . ASP A 1 85 ? 11.011 -1.371 3.714 1.00 91.44 85 ASP A O 1
ATOM 632 N N . SER A 1 86 ? 11.038 -2.229 5.791 1.00 91.19 86 SER A N 1
ATOM 633 C CA . SER A 1 86 ? 12.304 -2.951 5.624 1.00 91.19 86 SER A CA 1
ATOM 634 C C . SER A 1 86 ? 12.199 -4.065 4.580 1.00 91.19 86 SER A C 1
ATOM 636 O O . SER A 1 86 ? 13.076 -4.189 3.727 1.00 91.19 86 SER A O 1
ATOM 638 N N . GLU A 1 87 ? 11.138 -4.875 4.618 1.00 92.81 87 GLU A N 1
ATOM 639 C CA . GLU A 1 87 ? 10.934 -5.934 3.620 1.00 92.81 87 GLU A CA 1
ATOM 640 C C . GLU A 1 87 ? 10.668 -5.361 2.227 1.00 92.81 87 GLU A C 1
ATOM 642 O O . GLU A 1 87 ? 11.211 -5.851 1.237 1.00 92.81 87 GLU A O 1
ATOM 647 N N . LEU A 1 88 ? 9.875 -4.292 2.146 1.00 91.12 88 LEU A N 1
ATOM 648 C CA . LEU A 1 88 ? 9.570 -3.626 0.889 1.00 91.12 88 LEU A CA 1
ATOM 649 C C . LEU A 1 88 ? 10.830 -3.012 0.265 1.00 91.12 88 LEU A C 1
ATOM 651 O O . LEU A 1 88 ? 11.052 -3.170 -0.933 1.00 91.12 88 LEU A O 1
ATOM 655 N N . THR A 1 89 ? 11.697 -2.405 1.080 1.00 88.56 89 THR A N 1
ATOM 656 C CA . THR A 1 89 ? 13.012 -1.910 0.640 1.00 88.56 89 THR A CA 1
ATOM 657 C C . THR A 1 89 ? 13.862 -3.047 0.074 1.00 88.56 89 THR A C 1
ATOM 659 O O . THR A 1 89 ? 14.341 -2.935 -1.048 1.00 88.56 89 THR A O 1
ATOM 662 N N . ARG A 1 90 ? 13.954 -4.194 0.767 1.00 90.88 90 ARG A N 1
ATOM 663 C CA . ARG A 1 90 ? 14.717 -5.359 0.275 1.00 90.88 90 ARG A CA 1
ATOM 664 C C . ARG A 1 90 ? 14.206 -5.908 -1.054 1.00 90.88 90 ARG A C 1
ATOM 666 O O . ARG A 1 90 ? 15.006 -6.382 -1.855 1.00 90.88 90 ARG A O 1
ATOM 673 N N . ILE A 1 91 ? 12.890 -5.911 -1.271 1.00 92.19 91 ILE A N 1
ATOM 674 C CA . ILE A 1 91 ? 12.310 -6.317 -2.559 1.00 92.19 91 ILE A CA 1
ATOM 675 C C . ILE A 1 91 ? 12.775 -5.343 -3.643 1.00 92.19 91 ILE A C 1
ATOM 677 O O . ILE A 1 91 ? 13.279 -5.764 -4.679 1.00 92.19 91 ILE A O 1
ATOM 681 N N . ILE A 1 92 ? 12.652 -4.043 -3.392 1.00 88.62 92 ILE A N 1
ATOM 682 C CA . ILE A 1 92 ? 12.918 -2.995 -4.380 1.00 88.62 92 ILE A CA 1
ATOM 683 C C . ILE A 1 92 ? 14.410 -2.871 -4.711 1.00 88.62 92 ILE A C 1
ATOM 685 O O . ILE A 1 92 ? 14.745 -2.697 -5.884 1.00 88.62 92 ILE A O 1
ATOM 689 N N . ASP A 1 93 ? 15.292 -3.039 -3.723 1.00 88.69 93 ASP A N 1
ATOM 690 C CA . ASP A 1 93 ? 16.754 -3.026 -3.892 1.00 88.69 93 ASP A CA 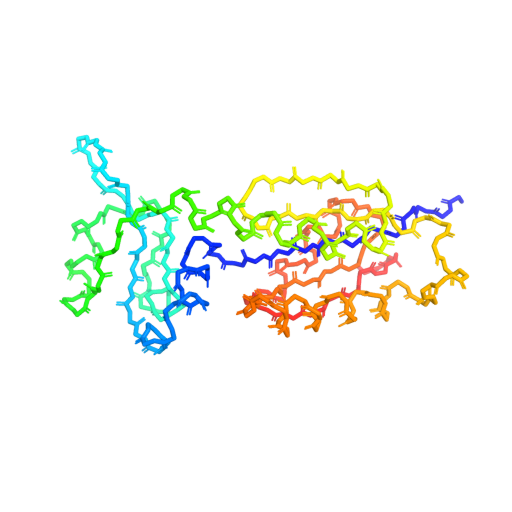1
ATOM 691 C C . ASP A 1 93 ? 17.230 -4.059 -4.928 1.00 88.69 93 ASP A C 1
ATOM 693 O O . ASP A 1 93 ? 18.285 -3.893 -5.540 1.00 88.69 93 ASP A O 1
ATOM 697 N N . SER A 1 94 ? 16.447 -5.118 -5.167 1.00 89.69 94 SER A N 1
ATOM 698 C CA . SER A 1 94 ? 16.761 -6.117 -6.191 1.00 89.69 94 SER A CA 1
ATOM 699 C C . SER A 1 94 ? 16.479 -5.656 -7.628 1.00 89.69 94 SER A C 1
ATOM 701 O O . SER A 1 94 ? 17.025 -6.249 -8.555 1.00 89.69 94 SER A O 1
ATOM 703 N N . TYR A 1 95 ? 15.677 -4.600 -7.831 1.00 88.62 95 TYR A N 1
ATOM 704 C CA . TYR A 1 95 ? 15.271 -4.099 -9.156 1.00 88.62 95 TYR A CA 1
ATOM 705 C C . TYR A 1 95 ? 16.028 -2.841 -9.588 1.00 88.62 95 TYR A C 1
ATOM 707 O O . TYR A 1 95 ? 16.297 -2.668 -10.777 1.00 88.62 95 TYR A O 1
ATOM 715 N N . SER A 1 96 ? 16.353 -1.943 -8.655 1.00 83.50 96 SER A N 1
ATOM 716 C CA . SER A 1 96 ? 17.102 -0.724 -8.964 1.00 83.50 96 SER A CA 1
ATOM 717 C C . SER A 1 96 ? 17.934 -0.259 -7.770 1.00 83.50 96 SER A C 1
ATOM 719 O O . SER A 1 96 ? 17.408 -0.197 -6.661 1.00 83.50 96 SER A O 1
ATOM 721 N N . PRO A 1 97 ? 19.198 0.156 -7.986 1.00 69.75 97 PRO A N 1
ATOM 722 C CA . PRO A 1 97 ? 20.009 0.770 -6.938 1.00 69.75 97 PRO A CA 1
ATOM 723 C C . PRO A 1 97 ? 19.542 2.192 -6.584 1.00 69.75 97 PRO A C 1
ATOM 725 O O . PRO A 1 97 ? 19.978 2.749 -5.581 1.00 69.75 97 PRO A O 1
ATOM 728 N N . THR A 1 98 ? 18.698 2.817 -7.417 1.00 70.38 98 THR A N 1
ATOM 729 C CA . THR A 1 98 ? 18.213 4.185 -7.202 1.00 70.38 98 THR A CA 1
ATOM 730 C C . THR A 1 98 ? 16.759 4.153 -6.758 1.00 70.38 98 THR A C 1
ATOM 732 O O . THR A 1 98 ? 15.839 4.064 -7.574 1.00 70.38 98 THR A O 1
ATOM 735 N N . ILE A 1 99 ? 16.564 4.279 -5.446 1.00 74.00 99 ILE A N 1
ATOM 736 C CA . ILE A 1 99 ? 15.247 4.383 -4.822 1.00 74.00 99 ILE A CA 1
ATOM 737 C C . ILE A 1 99 ? 15.087 5.783 -4.247 1.00 74.00 99 ILE A C 1
ATOM 739 O O . ILE A 1 99 ? 15.957 6.295 -3.543 1.00 74.00 99 ILE A O 1
ATOM 743 N N . GLN A 1 100 ? 13.940 6.399 -4.509 1.00 70.19 100 GLN A N 1
ATOM 744 C CA . GLN A 1 100 ? 13.482 7.538 -3.721 1.00 70.19 100 GLN A CA 1
ATOM 745 C C . GLN A 1 100 ? 12.189 7.113 -3.040 1.00 70.19 100 GLN A C 1
ATOM 747 O O . GLN A 1 100 ? 11.193 6.862 -3.709 1.00 70.19 100 GLN A O 1
ATOM 752 N N . GLY A 1 101 ? 12.221 6.941 -1.722 1.00 67.81 101 GLY A N 1
ATOM 753 C CA . GLY A 1 101 ? 11.050 6.561 -0.936 1.00 67.81 101 GLY A CA 1
ATOM 754 C C . GLY A 1 101 ? 10.397 7.780 -0.299 1.00 67.81 101 GLY A C 1
ATOM 755 O O . GLY A 1 101 ? 11.068 8.568 0.366 1.00 67.81 101 GLY A O 1
ATOM 756 N N . GLU A 1 102 ? 9.086 7.920 -0.468 1.00 72.81 102 GLU A N 1
ATOM 757 C CA . GLU A 1 102 ? 8.254 8.687 0.457 1.00 72.81 102 GLU A CA 1
ATOM 758 C C . GLU A 1 102 ? 7.763 7.711 1.547 1.00 72.81 102 GLU A C 1
ATOM 760 O O . GLU A 1 102 ? 7.466 6.546 1.277 1.00 72.81 102 GLU A O 1
ATOM 765 N N . ARG A 1 103 ? 7.668 8.157 2.804 1.00 68.94 103 ARG A N 1
ATOM 766 C CA . ARG A 1 103 ? 7.075 7.324 3.865 1.00 68.94 103 ARG A CA 1
ATOM 767 C C . ARG A 1 103 ? 5.616 6.980 3.530 1.00 68.94 103 ARG A C 1
ATOM 769 O O . ARG A 1 103 ? 4.913 7.790 2.931 1.00 68.94 103 ARG A O 1
ATOM 776 N N . GLY A 1 104 ? 5.146 5.818 3.986 1.00 78.38 104 GLY A N 1
ATOM 777 C CA . GLY A 1 104 ? 3.728 5.447 3.902 1.00 78.38 104 GLY A CA 1
ATOM 778 C C . GLY A 1 104 ? 3.326 4.716 2.619 1.00 78.38 104 GLY A C 1
ATOM 779 O O . GLY A 1 104 ? 2.260 4.993 2.077 1.00 78.38 104 GLY A O 1
ATOM 780 N N . GLY A 1 105 ? 4.168 3.800 2.131 1.00 85.69 105 GLY A N 1
ATOM 781 C CA . GLY A 1 105 ? 3.831 2.921 1.004 1.00 85.69 105 GLY A CA 1
ATOM 782 C C . GLY A 1 105 ? 4.036 3.529 -0.387 1.00 85.69 105 GLY A C 1
ATOM 783 O O . GLY A 1 105 ? 3.514 2.984 -1.358 1.00 85.69 105 GLY A O 1
ATOM 784 N N . HIS A 1 106 ? 4.777 4.638 -0.498 1.00 91.94 106 HIS A N 1
ATOM 785 C CA . HIS A 1 106 ? 5.055 5.342 -1.752 1.00 91.94 106 HIS A CA 1
ATOM 786 C C . HIS A 1 106 ? 6.530 5.244 -2.151 1.00 91.94 106 HIS A C 1
ATOM 788 O O . HIS A 1 106 ? 7.396 5.816 -1.495 1.00 91.94 106 HIS A O 1
ATOM 794 N N . LEU A 1 107 ? 6.832 4.576 -3.263 1.00 91.94 107 LEU A N 1
ATOM 795 C CA . LEU A 1 107 ? 8.216 4.327 -3.682 1.00 91.94 107 LEU A CA 1
ATOM 796 C C . LEU A 1 107 ? 8.402 4.617 -5.163 1.00 91.94 107 LEU A C 1
ATOM 798 O O . LEU A 1 107 ? 7.523 4.314 -5.968 1.00 91.94 107 LEU 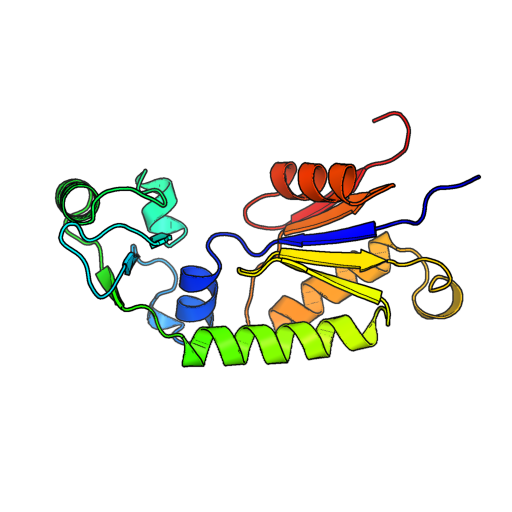A O 1
ATOM 802 N N . TYR A 1 108 ? 9.554 5.179 -5.515 1.00 92.62 108 TYR A N 1
ATOM 803 C CA . TYR A 1 108 ? 9.949 5.427 -6.897 1.00 92.62 108 TYR A CA 1
ATOM 804 C C . TYR A 1 108 ? 11.227 4.663 -7.214 1.00 92.62 108 TYR A C 1
ATOM 806 O O . TYR A 1 108 ? 12.208 4.779 -6.476 1.00 92.62 108 TYR A O 1
ATOM 814 N N . LEU A 1 109 ? 11.214 3.935 -8.326 1.00 93.19 109 LEU A N 1
ATOM 815 C CA . LEU A 1 109 ? 12.371 3.239 -8.870 1.00 93.19 109 LEU A CA 1
ATOM 816 C C . LEU A 1 109 ? 12.752 3.893 -10.192 1.00 93.19 109 LEU A C 1
ATOM 818 O O . LEU A 1 109 ? 11.909 4.024 -11.084 1.00 93.19 109 LEU A O 1
ATOM 822 N N . ASP A 1 110 ? 14.019 4.271 -10.322 1.00 91.88 110 ASP A N 1
ATOM 823 C CA . ASP A 1 110 ? 14.590 4.643 -11.614 1.00 91.88 110 ASP A CA 1
ATOM 824 C C . ASP A 1 110 ? 15.055 3.378 -12.339 1.00 91.88 110 ASP A C 1
ATOM 826 O O . ASP A 1 110 ? 15.941 2.671 -11.855 1.00 91.88 110 ASP A O 1
ATOM 830 N N . MET A 1 111 ? 14.446 3.076 -13.487 1.00 90.94 111 MET A N 1
ATOM 831 C CA . MET A 1 111 ? 14.761 1.875 -14.264 1.00 90.94 111 MET A CA 1
ATOM 832 C C . MET A 1 111 ? 15.758 2.154 -15.399 1.00 90.94 111 MET A C 1
ATOM 834 O O . MET A 1 111 ? 15.971 1.300 -16.269 1.00 90.94 111 MET A O 1
ATOM 838 N N . SER A 1 112 ? 16.409 3.318 -15.403 1.00 87.56 112 SER A N 1
ATOM 839 C CA . SER A 1 112 ? 17.458 3.664 -16.366 1.00 87.56 112 SER A CA 1
ATOM 840 C C . SER A 1 112 ? 18.585 2.637 -16.384 1.00 87.56 112 SER A C 1
ATOM 842 O O . SER A 1 112 ? 19.147 2.278 -15.355 1.00 87.56 112 SER A O 1
ATOM 844 N N . GLY A 1 113 ? 18.934 2.152 -17.578 1.00 86.31 113 GLY A N 1
ATOM 845 C CA . GLY A 1 113 ? 20.031 1.194 -17.761 1.00 86.31 113 GLY A CA 1
ATOM 846 C C . GLY A 1 113 ? 19.735 -0.240 -17.298 1.00 86.31 113 GLY A C 1
ATOM 847 O O . GLY A 1 113 ? 20.561 -1.123 -17.512 1.00 86.31 113 GLY A O 1
ATOM 848 N N . THR A 1 114 ? 18.554 -0.511 -16.738 1.00 87.50 114 THR A N 1
ATOM 849 C CA . THR A 1 114 ? 18.194 -1.835 -16.194 1.00 87.50 114 THR A CA 1
ATOM 850 C C . THR A 1 114 ? 17.657 -2.817 -17.250 1.00 87.50 114 THR A C 1
ATOM 852 O O . THR A 1 114 ? 17.517 -4.012 -16.988 1.00 87.50 114 THR A O 1
ATOM 855 N N . GLY A 1 115 ? 17.404 -2.346 -18.479 1.00 84.38 115 GLY A N 1
ATOM 856 C CA . GLY A 1 115 ? 16.694 -3.112 -19.511 1.00 84.38 115 GLY A CA 1
ATOM 857 C C . GLY A 1 115 ? 17.361 -4.426 -19.937 1.00 84.38 115 GLY A C 1
ATOM 858 O O . GLY A 1 115 ? 16.665 -5.374 -20.282 1.00 84.38 115 GLY A O 1
ATOM 859 N N . ARG A 1 116 ? 18.697 -4.540 -19.868 1.00 85.00 116 ARG A N 1
ATOM 860 C CA . ARG A 1 116 ? 19.393 -5.814 -20.154 1.00 85.00 116 ARG A CA 1
ATOM 861 C C . ARG A 1 116 ? 19.182 -6.871 -19.066 1.00 85.00 116 ARG A C 1
ATOM 863 O O . ARG A 1 116 ? 19.267 -8.054 -19.369 1.00 85.00 116 ARG A O 1
ATOM 870 N N . LEU A 1 117 ? 18.944 -6.447 -17.825 1.00 85.62 117 LEU A N 1
ATOM 871 C CA . LEU A 1 117 ? 18.773 -7.334 -16.673 1.00 85.62 117 LEU A CA 1
ATOM 872 C C . LEU A 1 117 ? 17.311 -7.759 -16.510 1.00 85.62 117 LEU A C 1
ATOM 874 O O . LEU A 1 117 ? 17.035 -8.934 -16.283 1.00 85.62 117 LEU A O 1
ATOM 878 N N . PHE A 1 118 ? 16.377 -6.816 -16.659 1.00 84.31 118 PHE A N 1
ATOM 879 C CA . PHE A 1 118 ? 14.965 -7.052 -16.334 1.00 84.31 118 PHE A CA 1
ATOM 880 C C . PHE A 1 118 ? 14.012 -6.992 -17.533 1.00 84.31 118 PHE A C 1
ATOM 882 O O . PHE A 1 118 ? 12.841 -7.345 -17.397 1.00 84.31 118 PHE A O 1
ATOM 889 N N . GLY A 1 119 ? 14.505 -6.638 -18.723 1.00 87.25 119 GLY A N 1
ATOM 890 C CA . GLY A 1 119 ? 13.689 -6.525 -19.929 1.00 87.25 119 GLY A CA 1
ATOM 891 C C . GLY A 1 119 ? 12.883 -5.228 -19.958 1.00 87.25 119 GLY A C 1
ATOM 892 O O . GLY A 1 119 ? 13.403 -4.157 -19.641 1.00 87.25 119 GLY A O 1
ATOM 893 N N . SER A 1 120 ? 11.618 -5.310 -20.378 1.00 91.00 120 SER A N 1
ATOM 894 C CA . SER A 1 120 ? 10.748 -4.134 -20.408 1.00 91.00 120 SER A CA 1
ATOM 895 C C . SER A 1 120 ? 10.451 -3.633 -18.987 1.00 91.00 120 SER A C 1
ATOM 897 O O . SER A 1 120 ? 10.363 -4.401 -18.022 1.00 91.00 120 SER A O 1
ATOM 899 N N . VAL A 1 121 ? 10.278 -2.319 -18.841 1.00 92.12 121 VAL A N 1
ATOM 900 C CA . VAL A 1 121 ? 9.984 -1.720 -17.530 1.00 92.12 121 VAL A CA 1
ATOM 901 C C . VAL A 1 121 ? 8.592 -2.108 -17.038 1.00 92.12 121 VAL A C 1
ATOM 903 O O . VAL A 1 121 ? 8.398 -2.312 -15.843 1.00 92.12 121 VAL A O 1
ATOM 906 N N . VAL A 1 122 ? 7.638 -2.292 -17.952 1.00 93.19 122 VAL A N 1
ATOM 907 C CA . VAL A 1 122 ? 6.294 -2.780 -17.621 1.00 93.19 122 VAL A CA 1
ATOM 908 C C . VAL A 1 122 ? 6.339 -4.210 -17.082 1.00 93.19 122 VAL A C 1
ATOM 910 O O . VAL A 1 122 ? 5.703 -4.494 -16.067 1.00 93.19 122 VAL A O 1
ATOM 913 N N . ASP A 1 123 ? 7.137 -5.099 -17.682 1.00 92.75 123 ASP A N 1
ATOM 914 C CA . ASP A 1 123 ? 7.316 -6.459 -17.156 1.00 92.75 123 ASP A CA 1
ATOM 915 C C . ASP A 1 123 ? 7.976 -6.440 -15.777 1.00 92.75 123 ASP A C 1
ATOM 917 O O . ASP A 1 123 ? 7.570 -7.184 -14.883 1.00 92.75 123 ASP A O 1
ATOM 921 N N . SER A 1 124 ? 8.954 -5.553 -15.579 1.00 93.50 124 SER A N 1
ATOM 922 C CA . SER A 1 124 ? 9.601 -5.340 -14.281 1.00 93.50 124 SER A CA 1
ATOM 923 C C . SER A 1 124 ? 8.596 -4.867 -13.228 1.00 93.50 124 SER A C 1
ATOM 925 O O . SER A 1 124 ? 8.544 -5.423 -12.134 1.00 93.50 124 SER A O 1
ATOM 927 N N . ALA A 1 125 ? 7.731 -3.911 -13.574 1.00 94.75 125 ALA A N 1
ATOM 928 C CA . ALA A 1 125 ? 6.658 -3.420 -12.712 1.00 94.75 125 ALA A CA 1
ATOM 929 C C . ALA A 1 125 ? 5.631 -4.517 -12.370 1.00 94.75 125 ALA A C 1
ATOM 931 O O . ALA A 1 125 ? 5.207 -4.634 -11.218 1.00 94.75 125 ALA A O 1
ATOM 932 N N . LEU A 1 126 ? 5.262 -5.360 -13.342 1.00 95.38 126 LEU A N 1
ATOM 933 C CA . LEU A 1 126 ? 4.381 -6.513 -13.131 1.00 95.38 126 LEU A CA 1
ATOM 934 C C . LEU A 1 126 ? 5.000 -7.556 -12.193 1.00 95.38 126 LEU A C 1
ATOM 936 O O . LEU A 1 126 ? 4.281 -8.122 -11.366 1.00 95.38 126 LEU A O 1
ATOM 940 N N . ARG A 1 127 ? 6.301 -7.834 -12.333 1.00 95.50 127 ARG A N 1
ATOM 941 C CA . ARG A 1 127 ? 7.044 -8.758 -11.459 1.00 95.50 127 ARG A CA 1
ATOM 942 C C . ARG A 1 127 ? 7.164 -8.199 -10.048 1.00 95.50 127 ARG A C 1
ATOM 944 O O . ARG A 1 127 ? 6.766 -8.882 -9.112 1.00 95.50 127 ARG A O 1
ATOM 951 N N . LEU A 1 128 ? 7.573 -6.937 -9.918 1.00 94.56 128 LEU A N 1
ATOM 952 C CA . LEU A 1 128 ? 7.669 -6.236 -8.640 1.00 94.56 128 LEU A CA 1
ATOM 953 C C . LEU A 1 128 ? 6.335 -6.263 -7.885 1.00 94.56 128 LEU A C 1
ATOM 955 O O . LEU A 1 128 ? 6.290 -6.611 -6.708 1.00 94.56 128 LEU A O 1
ATOM 959 N N . ARG A 1 129 ? 5.223 -5.959 -8.569 1.00 95.62 129 ARG A N 1
ATOM 960 C CA . ARG A 1 129 ? 3.882 -6.009 -7.968 1.00 95.62 129 ARG A CA 1
ATOM 961 C C . ARG A 1 129 ? 3.533 -7.402 -7.438 1.00 95.62 129 ARG A C 1
ATOM 963 O O . ARG A 1 129 ? 2.961 -7.503 -6.355 1.00 95.62 129 ARG A O 1
ATOM 970 N N . ARG A 1 130 ? 3.842 -8.460 -8.198 1.00 96.69 130 ARG A N 1
ATOM 971 C CA . ARG A 1 130 ? 3.614 -9.848 -7.759 1.00 96.69 130 ARG A CA 1
ATOM 972 C C . ARG A 1 130 ? 4.484 -10.195 -6.560 1.00 96.69 130 ARG A C 1
ATOM 974 O O . ARG A 1 130 ? 3.969 -10.694 -5.574 1.00 96.69 130 ARG A O 1
ATOM 981 N N . GLU A 1 131 ? 5.760 -9.839 -6.596 1.00 96.19 131 GLU A N 1
ATOM 982 C CA . GLU A 1 131 ? 6.687 -10.134 -5.506 1.00 96.19 131 GLU A CA 1
ATOM 983 C C . GLU A 1 131 ? 6.289 -9.443 -4.189 1.00 96.19 131 GLU A C 1
ATOM 985 O O . GLU A 1 131 ? 6.358 -10.062 -3.128 1.00 96.19 131 GLU A O 1
ATOM 990 N N . ILE A 1 132 ? 5.793 -8.201 -4.245 1.00 96.00 132 ILE A N 1
ATOM 991 C CA . ILE A 1 132 ? 5.231 -7.500 -3.077 1.00 96.00 132 ILE A CA 1
ATOM 992 C C . ILE A 1 132 ? 4.030 -8.268 -2.497 1.00 96.00 132 ILE A C 1
ATOM 994 O O . ILE A 1 132 ? 3.947 -8.456 -1.281 1.00 96.00 132 ILE A O 1
ATOM 998 N N . ARG A 1 133 ? 3.110 -8.754 -3.342 1.00 96.56 133 ARG A N 1
ATOM 999 C CA . ARG A 1 133 ? 1.994 -9.598 -2.885 1.00 96.56 133 ARG A CA 1
ATOM 1000 C C . ARG A 1 133 ? 2.508 -10.888 -2.252 1.00 96.56 133 ARG A C 1
ATOM 1002 O O . ARG A 1 133 ? 2.098 -11.213 -1.144 1.00 96.56 133 ARG A O 1
ATOM 1009 N N . ASP A 1 134 ? 3.383 -11.603 -2.945 1.00 96.81 134 ASP A N 1
ATOM 1010 C CA . ASP A 1 134 ? 3.769 -12.966 -2.584 1.00 96.81 134 ASP A CA 1
ATOM 1011 C C . ASP A 1 134 ? 4.630 -13.004 -1.314 1.00 96.81 134 ASP A C 1
ATOM 1013 O O . ASP A 1 134 ? 4.490 -13.912 -0.497 1.00 96.81 134 ASP A O 1
ATOM 1017 N N . ARG A 1 135 ? 5.508 -12.012 -1.117 1.00 95.38 135 ARG A N 1
ATOM 1018 C CA . ARG A 1 135 ? 6.448 -11.992 0.015 1.00 95.38 135 ARG A CA 1
ATOM 1019 C C . ARG A 1 135 ? 5.900 -11.333 1.271 1.00 95.38 135 ARG A C 1
ATOM 1021 O O . ARG A 1 135 ? 6.261 -11.756 2.366 1.00 95.38 135 ARG A O 1
ATOM 1028 N N . ILE A 1 136 ? 5.094 -10.279 1.128 1.00 94.88 136 ILE A N 1
ATOM 1029 C CA . ILE A 1 136 ? 4.636 -9.473 2.273 1.00 94.88 136 ILE A CA 1
ATOM 1030 C C . ILE A 1 136 ? 3.122 -9.263 2.321 1.00 94.88 136 ILE A C 1
ATOM 1032 O O . ILE A 1 136 ? 2.638 -8.567 3.208 1.00 94.88 136 ILE A O 1
ATOM 1036 N N . GLY A 1 137 ? 2.361 -9.861 1.402 1.00 95.56 137 GLY A N 1
ATOM 1037 C CA . GLY A 1 137 ? 0.899 -9.845 1.448 1.00 95.56 137 GLY A CA 1
ATOM 1038 C C . GLY A 1 137 ? 0.263 -8.492 1.124 1.00 95.56 137 GLY A C 1
ATOM 1039 O O . GLY A 1 137 ? -0.909 -8.300 1.447 1.00 95.56 137 GLY A O 1
ATOM 1040 N N . LEU A 1 138 ? 0.990 -7.556 0.496 1.00 96.00 138 LEU A N 1
ATOM 1041 C CA . LEU A 1 138 ? 0.507 -6.191 0.237 1.00 96.00 138 LEU A CA 1
ATOM 1042 C C . LEU A 1 138 ? 0.042 -5.976 -1.209 1.00 96.00 138 LEU A C 1
ATOM 1044 O O . LEU A 1 138 ? 0.675 -6.396 -2.174 1.00 96.00 138 LEU A O 1
ATOM 1048 N N . ASP A 1 139 ? -1.111 -5.322 -1.375 1.00 95.00 139 ASP A N 1
ATOM 1049 C CA . ASP A 1 139 ? -1.663 -4.886 -2.668 1.00 95.00 139 ASP A CA 1
ATOM 1050 C C . ASP A 1 139 ? -1.103 -3.531 -3.060 1.00 95.00 139 ASP A C 1
ATOM 1052 O O . ASP A 1 139 ? -1.301 -2.540 -2.365 1.00 95.00 139 ASP A O 1
ATOM 1056 N N . ALA A 1 140 ? -0.416 -3.499 -4.202 1.00 95.31 140 ALA A N 1
ATOM 1057 C CA . ALA A 1 140 ? 0.132 -2.279 -4.761 1.00 95.31 140 ALA A CA 1
ATOM 1058 C C . ALA A 1 140 ? -0.599 -1.869 -6.045 1.00 95.31 140 ALA A C 1
ATOM 1060 O O . ALA A 1 140 ? -0.853 -2.682 -6.948 1.00 95.31 140 ALA A O 1
ATOM 1061 N N . ALA A 1 141 ? -0.879 -0.573 -6.133 1.00 96.81 141 ALA A N 1
ATOM 1062 C CA . ALA A 1 141 ? -1.021 0.147 -7.385 1.00 96.81 141 ALA A CA 1
ATOM 1063 C C . ALA A 1 141 ? 0.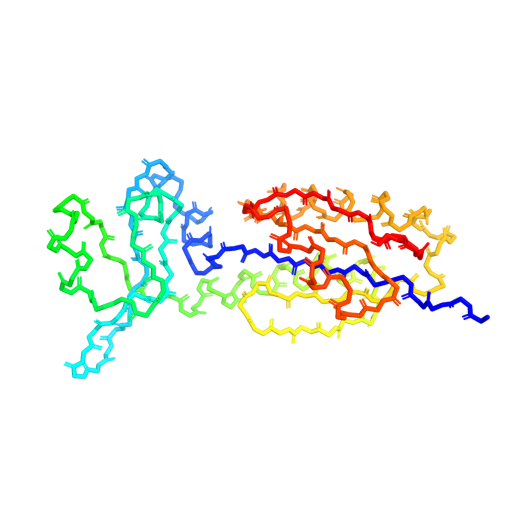384 0.488 -7.898 1.00 96.81 141 ALA A C 1
ATOM 1065 O O . ALA A 1 141 ? 1.191 1.059 -7.163 1.00 96.81 141 ALA A O 1
ATOM 1066 N N . VAL A 1 142 ? 0.681 0.136 -9.145 1.00 96.62 142 VAL A N 1
ATOM 1067 C CA . VAL A 1 142 ? 1.986 0.378 -9.766 1.00 96.62 142 VAL A CA 1
ATOM 1068 C C . VAL A 1 142 ? 1.793 1.126 -11.076 1.00 96.62 142 VAL A C 1
ATOM 1070 O O . VAL A 1 142 ? 0.858 0.841 -11.817 1.00 96.62 142 VAL A O 1
ATOM 1073 N N . ALA A 1 143 ? 2.647 2.096 -11.378 1.00 96.38 143 ALA A N 1
ATOM 1074 C CA . ALA A 1 143 ? 2.606 2.768 -12.667 1.00 96.38 143 ALA A CA 1
ATOM 1075 C C . ALA A 1 143 ? 3.999 3.056 -13.207 1.00 96.38 143 ALA A C 1
ATOM 1077 O O . ALA A 1 143 ? 4.899 3.419 -12.452 1.00 96.38 143 ALA A O 1
ATOM 1078 N N . VAL A 1 144 ? 4.148 2.915 -14.520 1.00 95.50 144 VAL A N 1
ATOM 1079 C CA . VAL A 1 144 ? 5.339 3.310 -15.270 1.00 95.50 144 VAL A CA 1
ATOM 1080 C C . VAL A 1 144 ? 5.067 4.660 -15.922 1.00 95.50 144 VAL A C 1
ATOM 1082 O O . VAL A 1 144 ? 4.024 4.838 -16.547 1.00 95.50 144 VAL A O 1
ATOM 1085 N N . GLY A 1 145 ? 5.987 5.610 -15.786 1.00 94.12 145 GLY A N 1
ATOM 1086 C CA . GLY A 1 145 ? 5.882 6.916 -16.433 1.00 94.12 145 GLY A CA 1
ATOM 1087 C C . GLY A 1 145 ? 7.245 7.505 -16.773 1.00 94.12 145 GLY A C 1
ATOM 1088 O O . GLY A 1 145 ? 8.269 7.071 -16.252 1.00 94.12 145 GLY A O 1
ATOM 1089 N N . ALA A 1 146 ? 7.250 8.525 -17.630 1.00 91.56 146 ALA A N 1
ATOM 1090 C CA . ALA A 1 146 ? 8.473 9.199 -18.080 1.00 91.56 146 ALA A CA 1
ATOM 1091 C C . ALA A 1 146 ? 9.238 9.917 -16.948 1.00 91.56 146 ALA A C 1
ATOM 1093 O O . ALA A 1 146 ? 10.436 10.152 -17.033 1.00 91.56 146 ALA A O 1
ATOM 1094 N N . ASN A 1 147 ? 8.546 10.259 -15.860 1.00 90.75 147 ASN A N 1
ATOM 1095 C CA . ASN A 1 147 ? 9.131 10.856 -14.666 1.00 90.75 147 ASN A CA 1
ATOM 1096 C C . ASN A 1 147 ? 8.256 10.559 -13.434 1.00 90.75 147 ASN A C 1
ATOM 1098 O O . ASN A 1 147 ? 7.159 10.001 -13.541 1.00 90.75 147 ASN A O 1
ATOM 1102 N N . LYS A 1 148 ? 8.725 10.954 -12.243 1.00 91.88 148 LYS A N 1
ATOM 1103 C CA . LYS A 1 148 ? 8.031 10.685 -10.968 1.00 91.88 148 LYS A CA 1
ATOM 1104 C C . LYS A 1 148 ? 6.623 11.258 -10.904 1.00 91.88 148 LYS A C 1
ATOM 1106 O O . LYS A 1 148 ? 5.744 10.608 -10.346 1.00 91.88 148 LYS A O 1
ATOM 1111 N N . LEU A 1 149 ? 6.409 12.461 -11.439 1.00 91.88 149 LEU A N 1
ATOM 1112 C CA . LEU A 1 149 ? 5.097 13.104 -11.406 1.00 91.88 149 LEU A CA 1
ATOM 1113 C C . LEU A 1 149 ? 4.096 12.291 -12.230 1.00 91.88 149 LEU A C 1
ATOM 1115 O O . LEU A 1 149 ? 3.032 11.943 -11.721 1.00 91.88 149 LEU A O 1
ATOM 1119 N N . VAL A 1 150 ? 4.473 11.936 -13.459 1.00 93.69 150 VAL A N 1
ATOM 1120 C CA . VAL A 1 150 ? 3.647 11.125 -14.362 1.00 93.69 150 VAL A CA 1
ATOM 1121 C C . VAL A 1 150 ? 3.364 9.752 -13.751 1.00 93.69 150 VAL A C 1
ATOM 1123 O O . VAL A 1 150 ? 2.206 9.349 -13.670 1.00 93.69 150 VAL A O 1
ATOM 1126 N N . ALA A 1 151 ? 4.382 9.068 -13.223 1.00 94.25 151 ALA A N 1
ATOM 1127 C CA . ALA A 1 151 ? 4.201 7.774 -12.566 1.00 94.25 151 ALA A CA 1
ATOM 1128 C C . ALA A 1 151 ? 3.287 7.877 -11.322 1.00 94.25 151 ALA A C 1
ATOM 1130 O O . ALA A 1 151 ? 2.389 7.055 -11.138 1.00 94.25 151 ALA A O 1
ATOM 1131 N N . LYS A 1 152 ? 3.431 8.930 -10.501 1.00 94.06 152 LYS A N 1
ATOM 1132 C CA . LYS A 1 152 ? 2.560 9.175 -9.333 1.00 94.06 152 LYS A CA 1
ATOM 1133 C C . LYS A 1 152 ? 1.109 9.423 -9.727 1.00 94.06 152 LYS A C 1
ATOM 1135 O O . LYS A 1 152 ? 0.200 8.991 -9.022 1.00 94.06 152 LYS A O 1
ATOM 1140 N N . ILE A 1 153 ? 0.880 10.144 -10.822 1.00 94.75 153 ILE A N 1
ATOM 1141 C CA . ILE A 1 153 ? -0.464 10.351 -11.369 1.00 94.75 153 ILE A CA 1
ATOM 1142 C C . ILE A 1 153 ? -1.015 9.022 -11.893 1.00 94.75 153 ILE A C 1
ATOM 1144 O O . ILE A 1 153 ? -2.147 8.677 -11.560 1.00 94.75 153 ILE A O 1
ATOM 1148 N N . GLY A 1 154 ? -0.203 8.236 -12.603 1.00 95.19 154 GLY A N 1
ATOM 1149 C CA . GLY A 1 154 ? -0.578 6.913 -13.098 1.00 95.19 154 GLY A CA 1
ATOM 1150 C C . GLY A 1 154 ? -1.069 5.981 -11.989 1.00 95.19 154 GLY A C 1
ATOM 1151 O O . GLY A 1 154 ? -2.123 5.372 -12.125 1.00 95.19 154 GLY A O 1
ATOM 1152 N N . THR A 1 155 ? -0.410 5.925 -10.826 1.00 95.69 155 THR A N 1
ATOM 1153 C CA . THR A 1 155 ? -0.910 5.063 -9.734 1.00 95.69 155 THR A CA 1
ATOM 1154 C C . THR A 1 155 ? -2.246 5.515 -9.157 1.00 95.69 155 THR A C 1
ATOM 1156 O O . THR A 1 155 ? -2.907 4.712 -8.503 1.00 95.69 155 THR A O 1
ATOM 1159 N N . ARG A 1 156 ? -2.675 6.770 -9.364 1.00 94.31 156 ARG A N 1
ATOM 1160 C CA . ARG A 1 156 ? -3.997 7.251 -8.926 1.00 94.31 156 ARG A CA 1
ATOM 1161 C C . ARG A 1 156 ? -5.133 6.695 -9.780 1.00 94.31 156 ARG A C 1
ATOM 1163 O O . ARG A 1 156 ? -6.226 6.547 -9.243 1.00 94.31 156 ARG A O 1
ATOM 1170 N N . THR A 1 157 ? -4.886 6.369 -11.049 1.00 94.88 157 THR A N 1
ATOM 1171 C CA . THR A 1 157 ? -5.917 5.844 -11.965 1.00 94.88 157 THR A CA 1
ATOM 1172 C C . THR A 1 157 ? -6.224 4.367 -11.720 1.00 94.88 157 THR A C 1
ATOM 1174 O O . THR A 1 157 ? -7.292 3.894 -12.089 1.00 94.88 157 THR A O 1
ATOM 1177 N N . VAL A 1 158 ? -5.316 3.657 -11.043 1.00 94.50 158 VAL A N 1
ATOM 1178 C CA . VAL A 1 158 ? -5.412 2.216 -10.759 1.00 94.50 158 VAL A CA 1
ATOM 1179 C C . VAL A 1 158 ? -5.478 1.906 -9.259 1.00 94.50 158 VAL A C 1
ATOM 1181 O O . VAL A 1 158 ? -5.100 0.824 -8.823 1.00 94.50 158 VAL A O 1
ATOM 1184 N N . ARG A 1 159 ? -5.924 2.854 -8.424 1.00 90.94 159 ARG A N 1
ATOM 1185 C CA . ARG A 1 159 ? -6.181 2.579 -6.997 1.00 90.94 159 ARG A CA 1
ATOM 1186 C C . ARG A 1 159 ? -7.435 1.702 -6.840 1.00 90.94 159 ARG A C 1
ATOM 1188 O O . ARG A 1 159 ? -8.386 1.894 -7.591 1.00 90.94 159 ARG A O 1
ATOM 1195 N N . PRO A 1 160 ? -7.494 0.812 -5.831 1.00 89.94 160 PRO A N 1
ATOM 1196 C CA . PRO A 1 160 ? -6.491 0.610 -4.779 1.00 89.94 160 PRO A CA 1
ATOM 1197 C C . PRO A 1 160 ? -5.316 -0.291 -5.189 1.00 89.94 160 PRO A C 1
ATOM 1199 O O . PRO A 1 160 ? -4.270 -0.239 -4.548 1.00 89.94 160 PRO A O 1
ATOM 1202 N N . TYR A 1 161 ? -5.458 -1.058 -6.268 1.00 92.12 161 TYR A N 1
ATOM 1203 C CA . TYR A 1 161 ? -4.430 -1.934 -6.823 1.00 92.12 161 TYR A CA 1
ATOM 1204 C C . TYR A 1 161 ? -4.577 -2.050 -8.341 1.00 92.12 161 TYR A C 1
ATOM 1206 O O . TYR A 1 161 ? -5.681 -2.023 -8.877 1.00 92.12 161 TYR A O 1
ATOM 1214 N N . GLY A 1 162 ? -3.461 -2.253 -9.036 1.00 94.88 162 GLY A N 1
ATOM 1215 C CA . GLY A 1 162 ? -3.450 -2.392 -10.490 1.00 94.88 162 GLY A CA 1
ATOM 1216 C C . GLY A 1 162 ? -2.115 -1.979 -11.092 1.00 94.88 162 GLY A C 1
ATOM 1217 O O . GLY A 1 162 ? -1.150 -1.740 -10.362 1.00 94.88 162 GLY A O 1
ATOM 1218 N N . LEU A 1 163 ? -2.060 -1.928 -12.422 1.00 96.00 163 LEU A N 1
ATOM 1219 C CA . LEU A 1 163 ? -0.885 -1.495 -13.168 1.00 96.00 163 LEU A CA 1
ATOM 1220 C C . LEU A 1 163 ? -1.281 -0.531 -14.290 1.00 96.00 163 LEU A C 1
ATOM 1222 O O . LEU A 1 163 ? -2.226 -0.811 -15.022 1.00 96.00 163 LEU A O 1
ATOM 1226 N N . ALA A 1 164 ? -0.545 0.570 -14.430 1.00 96.00 164 ALA A N 1
ATOM 1227 C CA . ALA A 1 164 ? -0.659 1.505 -15.545 1.00 96.00 164 ALA A CA 1
ATOM 1228 C C . ALA A 1 164 ? 0.702 1.726 -16.225 1.00 96.00 164 ALA A C 1
ATOM 1230 O O . ALA A 1 164 ? 1.746 1.726 -15.574 1.00 96.00 164 ALA A O 1
ATOM 1231 N N . GLU A 1 165 ? 0.694 1.960 -17.530 1.00 94.69 165 GLU A N 1
ATOM 1232 C CA . GLU A 1 165 ? 1.829 2.502 -18.277 1.00 94.69 165 GLU A CA 1
ATOM 1233 C C . GLU A 1 165 ? 1.350 3.809 -18.906 1.00 94.69 165 GLU A C 1
ATOM 1235 O O . GLU A 1 165 ? 0.349 3.796 -19.615 1.00 94.69 165 GLU A O 1
ATOM 1240 N N . ILE A 1 166 ? 2.028 4.919 -18.612 1.00 92.31 166 ILE A N 1
ATOM 1241 C CA . ILE A 1 166 ? 1.724 6.226 -19.198 1.00 92.31 166 ILE A CA 1
ATOM 1242 C C . ILE A 1 166 ? 2.796 6.537 -20.236 1.00 92.31 166 ILE A C 1
ATOM 1244 O O . ILE A 1 166 ? 3.967 6.747 -19.893 1.00 92.31 166 ILE A O 1
ATOM 1248 N N . ARG A 1 167 ? 2.402 6.533 -21.506 1.00 85.88 167 ARG A N 1
ATOM 1249 C CA . ARG A 1 167 ? 3.278 6.777 -22.651 1.00 85.88 167 ARG A CA 1
ATOM 1250 C C . ARG A 1 167 ? 3.282 8.258 -23.001 1.00 85.88 167 ARG A C 1
ATOM 1252 O O . ARG A 1 167 ? 2.398 9.024 -22.634 1.00 85.88 167 ARG A O 1
ATOM 1259 N N . SER A 1 168 ? 4.311 8.687 -23.723 1.00 78.12 168 SER A N 1
ATOM 1260 C CA . SER A 1 168 ? 4.347 10.052 -24.243 1.00 78.12 168 SER A CA 1
ATOM 1261 C C . SER A 1 168 ? 3.185 10.277 -25.214 1.00 78.12 168 SER A C 1
ATOM 1263 O O . SER A 1 168 ? 3.106 9.592 -26.231 1.00 78.12 168 SER A O 1
ATOM 1265 N N . GLY A 1 169 ? 2.333 11.261 -24.920 1.00 73.00 169 GLY A N 1
ATOM 1266 C CA . GLY A 1 169 ? 1.169 11.612 -25.740 1.00 73.00 169 GLY A CA 1
ATOM 1267 C C . GLY A 1 169 ? -0.178 11.120 -25.201 1.00 73.00 169 GLY A C 1
ATOM 1268 O O . GLY A 1 169 ? -1.192 11.505 -25.779 1.00 73.00 169 GLY A O 1
ATOM 1269 N N . ASP A 1 170 ? -0.182 10.326 -24.123 1.00 62.59 170 ASP A N 1
ATOM 1270 C CA . ASP A 1 170 ? -1.374 10.045 -23.303 1.00 62.59 170 ASP A CA 1
ATOM 1271 C C . ASP A 1 170 ? -1.760 11.267 -22.445 1.00 62.59 170 ASP A C 1
ATOM 1273 O O . ASP A 1 170 ? -2.977 11.498 -22.258 1.00 62.59 170 ASP A O 1
#

Secondary structure (DSSP, 8-state):
-PPP-EEEEE-TTHHHHHHHHH-GGGTTS-EEEE-SSSSS-BEEEE-HHHHHTT--TT-BHHHHHHH-TT-EEEE--HHHHHHHHHHHHHHHHTT-S-EEEETTTEEEEE-TT-HHHH-SHHHHHHHHHHHHHHHH----EEEEESSHHHHHHHHHHT-SSEEEE--TT-